Protein AF-A0A239PSZ8-F1 (afdb_monomer)

Nearest PDB structures (foldseek):
  4hgu-assembly1_A  TM=8.742E-01  e=1.840E-03  Galleria mellonella
  1an1-assembly1_I  TM=9.578E-01  e=1.181E-02  Hirudo medicinalis
  2kmo-assembly1_A  TM=8.664E-01  e=9.677E-03  Hirudo medicinalis
  2kmp-assembly1_A  TM=8.397E-01  e=7.420E-03  Hirudo medicinalis
  5jhw-assembly1_C  TM=4.241E-01  e=4.362E-03  Homo sapiens

Solvent-accessible surface area (backbone atoms only — not comparable to full-atom values): 6767 Å² total; per-residue (Å²): 142,83,90,81,82,85,81,87,78,77,78,76,74,75,83,71,75,69,80,74,73,80,81,76,83,67,86,78,65,50,56,76,12,32,79,65,4,44,12,35,28,85,79,60,36,58,45,70,49,88,64,36,21,51,48,35,60,72,31,32,71,76,79,35,97,46,42,47,24,32,13,37,75,39,51,90,77,69,78,94,61,82,52,38,19,11,26,63,84,72,44,64,25,57,18,65,55,55,26,31,44,74,50,36,34,42,29,44,83,38,65,55,86,127

Mean predicted aligned error: 11.36 Å

Sequence (114 aa):
MARAAGMFAAAMLAAACASEGAKGGGDAGPAPGESGGLCGGVAGLACVDPADYCATPAGECVDVADAAGICRKRPQICTMEYRPVCGCDGRTYPSACSAASKGVSVAHEGECAG

Organism: NCBI:txid1519374

Radius of gyration: 26.19 Å; Cα contacts (8 Å, |Δi|>4): 211; chains: 1; bounding box: 27×44×95 Å

pLDDT: mean 86.43, std 17.87, range [46.0, 98.62]

Foldseek 3Di:
DDDDDDDPPPPPPPPPPPPPPPPPDDCPADDFLEAFHKAFFPVRTHRPDPQWAFAFPAQCLPVPPRTMGGTHGQDPDDDPQQFWFQWSVRAIDRDQSRCSNVRTYGNGTDGRPD

Secondary structure (DSSP, 8-state):
-------------------------S--PPPTTSTTSEEETTTTBPPSSTTEEEEPPTTHHHH-TT-EEEEEEPPS---S----EEETTS-EESSHHHHHHTT--EEEES----

Structure (mmCIF, N/CA/C/O backbone):
data_AF-A0A239PSZ8-F1
#
_entry.id   AF-A0A239PSZ8-F1
#
loop_
_atom_site.group_PDB
_atom_site.id
_atom_site.type_symbol
_atom_site.label_atom_id
_atom_site.label_alt_id
_atom_site.label_comp_id
_atom_site.label_asym_id
_atom_site.label_entity_id
_atom_site.label_seq_id
_atom_site.pdbx_PDB_ins_code
_atom_site.Cartn_x
_atom_site.Cartn_y
_atom_site.Cartn_z
_atom_site.occupancy
_atom_site.B_iso_or_equiv
_atom_site.auth_seq_id
_atom_site.auth_comp_id
_atom_site.auth_asym_id
_atom_site.auth_atom_id
_atom_site.pdbx_PDB_model_num
ATOM 1 N N . MET A 1 1 ? 4.231 -29.358 -79.193 1.00 49.94 1 MET A N 1
ATOM 2 C CA . MET A 1 1 ? 5.022 -29.982 -78.112 1.00 49.94 1 MET A CA 1
ATOM 3 C C . MET A 1 1 ? 6.238 -29.107 -77.852 1.00 49.94 1 MET A C 1
ATOM 5 O O . MET A 1 1 ? 7.099 -29.059 -78.713 1.00 49.94 1 MET A O 1
ATOM 9 N N . ALA A 1 2 ? 6.270 -28.385 -76.732 1.00 48.03 2 ALA A N 1
ATOM 10 C CA . ALA A 1 2 ? 7.485 -27.916 -76.057 1.00 48.03 2 ALA A CA 1
ATOM 11 C C . ALA A 1 2 ? 7.053 -27.336 -74.702 1.00 48.03 2 ALA A C 1
ATOM 13 O O . ALA A 1 2 ? 6.331 -26.344 -74.643 1.00 48.03 2 ALA A O 1
ATOM 14 N N . ARG A 1 3 ? 7.423 -28.022 -73.619 1.00 52.72 3 ARG A N 1
ATOM 15 C CA . ARG A 1 3 ? 7.335 -27.518 -72.246 1.00 52.72 3 ARG A CA 1
ATOM 16 C C . ARG A 1 3 ? 8.554 -26.626 -72.015 1.00 52.72 3 ARG A C 1
ATOM 18 O O . ARG A 1 3 ? 9.661 -27.069 -72.299 1.00 52.72 3 ARG A O 1
ATOM 25 N N . ALA A 1 4 ? 8.364 -25.437 -71.457 1.00 51.19 4 ALA A N 1
ATOM 26 C CA . ALA A 1 4 ? 9.442 -24.678 -70.837 1.00 51.19 4 ALA A CA 1
ATOM 27 C C . ALA A 1 4 ? 8.983 -24.231 -69.451 1.00 51.19 4 ALA A C 1
ATOM 29 O O . ALA A 1 4 ? 7.894 -23.687 -69.275 1.00 51.19 4 ALA A O 1
ATOM 30 N N . ALA A 1 5 ? 9.805 -24.589 -68.476 1.00 54.72 5 ALA A N 1
ATOM 31 C CA . ALA A 1 5 ? 9.596 -24.418 -67.058 1.00 54.72 5 ALA A CA 1
ATOM 32 C C . ALA A 1 5 ? 9.852 -22.974 -66.611 1.00 54.72 5 ALA A C 1
ATOM 34 O O . ALA A 1 5 ? 10.789 -22.342 -67.080 1.00 54.72 5 ALA A O 1
ATOM 35 N N . GLY A 1 6 ? 9.070 -22.542 -65.621 1.00 51.53 6 GLY A N 1
ATOM 36 C CA . GLY A 1 6 ? 9.598 -21.928 -64.405 1.00 51.53 6 GLY A CA 1
ATOM 37 C C . GLY A 1 6 ? 10.113 -20.495 -64.491 1.00 51.53 6 GLY A C 1
ATOM 38 O O . GLY A 1 6 ? 11.204 -20.246 -64.977 1.00 51.53 6 GLY A O 1
ATOM 39 N N . MET A 1 7 ? 9.394 -19.596 -63.822 1.00 55.50 7 MET A N 1
ATOM 40 C CA . MET A 1 7 ? 9.977 -18.655 -62.862 1.00 55.50 7 MET A CA 1
ATOM 41 C C . MET A 1 7 ? 8.841 -18.166 -61.956 1.00 55.50 7 MET A C 1
ATOM 43 O O . MET A 1 7 ? 8.136 -17.209 -62.262 1.00 55.50 7 MET A O 1
ATOM 47 N N . PHE A 1 8 ? 8.627 -18.880 -60.846 1.00 56.81 8 PHE A N 1
ATOM 48 C CA . PHE A 1 8 ? 7.874 -18.360 -59.706 1.00 56.81 8 PHE A CA 1
ATOM 49 C C . PHE A 1 8 ? 8.684 -17.196 -59.126 1.00 56.81 8 PHE A C 1
ATOM 51 O O . PHE A 1 8 ? 9.530 -17.385 -58.255 1.00 56.81 8 PHE A O 1
ATOM 58 N N . ALA A 1 9 ? 8.458 -15.989 -59.639 1.00 57.69 9 ALA A N 1
ATOM 59 C CA . ALA A 1 9 ? 8.889 -14.776 -58.967 1.00 57.69 9 ALA A CA 1
ATOM 60 C C . ALA A 1 9 ? 7.971 -14.585 -57.753 1.00 57.69 9 ALA A C 1
ATOM 62 O O . ALA A 1 9 ? 6.935 -13.928 -57.823 1.00 57.69 9 ALA A O 1
ATOM 63 N N . ALA A 1 10 ? 8.322 -15.243 -56.647 1.00 59.06 10 ALA A N 1
ATOM 64 C CA . ALA A 1 10 ? 7.743 -14.981 -55.342 1.00 59.06 10 ALA A CA 1
ATOM 65 C C . ALA A 1 10 ? 8.142 -13.559 -54.929 1.00 59.06 10 ALA A C 1
ATOM 67 O O . ALA A 1 10 ? 9.187 -13.337 -54.319 1.00 59.06 10 ALA A O 1
ATOM 68 N N . ALA A 1 11 ? 7.320 -12.582 -55.304 1.00 60.88 11 ALA A N 1
ATOM 69 C CA . ALA A 1 11 ? 7.385 -11.237 -54.763 1.00 60.88 11 ALA A CA 1
ATOM 70 C C . ALA A 1 11 ? 6.891 -11.288 -53.311 1.00 60.88 11 ALA A C 1
ATOM 72 O O . ALA A 1 11 ? 5.744 -10.974 -53.006 1.00 60.88 11 ALA A O 1
ATOM 73 N N . MET A 1 12 ? 7.769 -11.726 -52.409 1.00 61.47 12 MET A N 1
ATOM 74 C CA . MET A 1 12 ? 7.646 -11.464 -50.980 1.00 61.47 12 MET A CA 1
ATOM 75 C C . MET A 1 12 ? 7.891 -9.965 -50.774 1.00 61.47 12 MET A C 1
ATOM 77 O O . MET A 1 12 ? 8.982 -9.551 -50.384 1.00 61.47 12 MET A O 1
ATOM 81 N N . LEU A 1 13 ? 6.887 -9.134 -51.076 1.00 61.34 13 LEU A N 1
ATOM 82 C CA . LEU A 1 13 ? 6.806 -7.807 -50.479 1.00 61.34 13 LEU A CA 1
ATOM 83 C C . LEU A 1 13 ? 6.568 -8.035 -48.992 1.00 61.34 13 LEU A C 1
ATOM 85 O O . LEU A 1 13 ? 5.440 -8.228 -48.544 1.00 61.34 13 LEU A O 1
ATOM 89 N N . ALA A 1 14 ? 7.670 -8.089 -48.249 1.00 59.22 14 ALA A N 1
ATOM 90 C CA . ALA A 1 14 ? 7.663 -8.013 -46.808 1.00 59.22 14 ALA A CA 1
ATOM 91 C C . ALA A 1 14 ? 6.849 -6.775 -46.421 1.00 59.22 14 ALA A C 1
ATOM 93 O O . ALA A 1 14 ? 7.297 -5.641 -46.593 1.00 59.22 14 ALA A O 1
ATOM 94 N N . ALA A 1 15 ? 5.641 -7.002 -45.913 1.00 61.03 15 ALA A N 1
ATOM 95 C CA . ALA A 1 15 ? 4.923 -6.026 -45.120 1.00 61.03 15 ALA A CA 1
ATOM 96 C C . ALA A 1 15 ? 5.704 -5.849 -43.812 1.00 61.03 15 ALA A C 1
ATOM 98 O O . ALA A 1 15 ? 5.353 -6.390 -42.768 1.00 61.03 15 ALA A O 1
ATOM 99 N N . ALA A 1 16 ? 6.820 -5.129 -43.885 1.00 59.72 16 ALA A N 1
ATOM 100 C CA . ALA A 1 16 ? 7.444 -4.541 -42.723 1.00 59.72 16 ALA A CA 1
ATOM 101 C C . ALA A 1 16 ? 6.615 -3.303 -42.379 1.00 59.72 16 ALA A C 1
ATOM 103 O O . ALA A 1 16 ? 6.965 -2.184 -42.744 1.00 59.72 16 ALA A O 1
ATOM 104 N N . CYS A 1 17 ? 5.495 -3.497 -41.680 1.00 53.53 17 CYS A N 1
ATOM 105 C CA . CYS A 1 17 ? 5.069 -2.461 -40.754 1.00 53.53 17 CYS A CA 1
ATOM 106 C C . CYS A 1 17 ? 6.157 -2.427 -39.687 1.00 53.53 17 CYS A C 1
ATOM 108 O O . CYS A 1 17 ? 6.166 -3.236 -38.759 1.00 53.53 17 CYS A O 1
ATOM 110 N N . ALA A 1 18 ? 7.141 -1.554 -39.905 1.00 59.81 18 ALA A N 1
ATOM 111 C CA . ALA A 1 18 ? 8.039 -1.128 -38.862 1.00 59.81 18 ALA A CA 1
ATOM 112 C C . ALA A 1 18 ? 7.154 -0.770 -37.670 1.00 59.81 18 ALA A C 1
ATOM 114 O O . ALA A 1 18 ? 6.270 0.079 -37.766 1.00 59.81 18 ALA A O 1
ATOM 115 N N . SER A 1 19 ? 7.352 -1.456 -36.551 1.00 56.91 19 SER A N 1
ATOM 116 C CA . SER A 1 19 ? 6.973 -0.903 -35.266 1.00 56.91 19 SER A CA 1
ATOM 117 C C . SER A 1 19 ? 7.852 0.329 -35.087 1.00 56.91 19 SER A C 1
ATOM 119 O O . SER A 1 19 ? 8.946 0.252 -34.524 1.00 56.91 19 SER A O 1
ATOM 121 N N . GLU A 1 20 ? 7.427 1.445 -35.673 1.00 56.00 20 GLU A N 1
ATOM 122 C CA . GLU A 1 20 ? 7.912 2.769 -35.341 1.00 56.00 20 GLU A CA 1
ATOM 123 C C . GLU A 1 20 ? 7.618 2.927 -33.859 1.00 56.00 20 GLU A C 1
ATOM 125 O O . GLU A 1 20 ? 6.498 3.217 -33.440 1.00 56.00 20 GLU A O 1
ATOM 130 N N . GLY A 1 21 ? 8.630 2.576 -33.061 1.00 56.28 21 GLY A N 1
ATOM 131 C CA . GLY A 1 21 ? 8.613 2.709 -31.623 1.00 56.28 21 GLY A CA 1
ATOM 132 C C . GLY A 1 21 ? 8.129 4.109 -31.319 1.00 56.28 21 GLY A C 1
ATOM 133 O O . GLY A 1 21 ? 8.740 5.087 -31.757 1.00 56.28 21 GLY A O 1
ATOM 134 N N . ALA A 1 22 ? 6.993 4.173 -30.633 1.00 51.84 22 ALA A N 1
ATOM 135 C CA . ALA A 1 22 ? 6.383 5.401 -30.190 1.00 51.84 22 ALA A CA 1
ATOM 136 C C . ALA A 1 22 ? 7.447 6.223 -29.457 1.00 51.84 22 ALA A C 1
ATOM 138 O O . ALA A 1 22 ? 7.774 5.966 -28.299 1.00 51.84 22 ALA A O 1
ATOM 139 N N . LYS A 1 23 ? 8.011 7.225 -30.134 1.00 46.00 23 LYS A N 1
ATOM 140 C CA . LYS A 1 23 ? 8.665 8.332 -29.450 1.00 46.00 23 LYS A CA 1
ATOM 141 C C . LYS A 1 23 ? 7.550 9.142 -28.803 1.00 46.00 23 LYS A C 1
ATOM 143 O O . LYS A 1 23 ? 7.064 10.111 -29.377 1.00 46.00 23 LYS A O 1
ATOM 148 N N . GLY A 1 24 ? 7.111 8.689 -27.631 1.00 47.00 24 GLY A N 1
ATOM 149 C CA . GLY A 1 24 ? 6.226 9.437 -26.750 1.00 47.00 24 GLY A CA 1
ATOM 150 C C . GLY A 1 24 ? 6.978 10.641 -26.19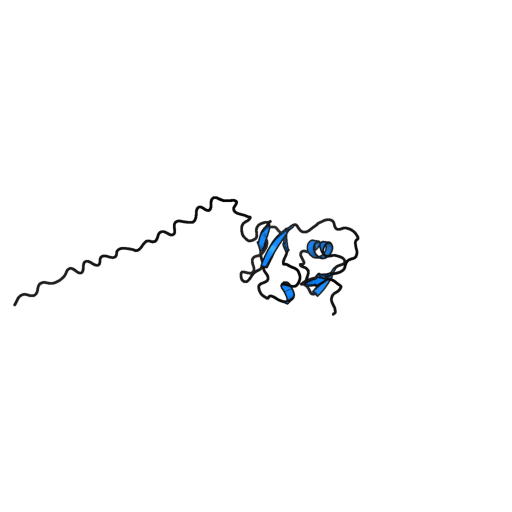8 1.00 47.00 24 GLY A C 1
ATOM 151 O O . GLY A 1 24 ? 7.680 10.539 -25.198 1.00 47.00 24 GLY A O 1
ATOM 152 N N . GLY A 1 25 ? 6.888 11.768 -26.900 1.00 59.09 25 GLY A N 1
ATOM 153 C CA . GLY A 1 25 ? 7.213 13.084 -26.366 1.00 59.09 25 GLY A CA 1
ATOM 154 C C . GLY A 1 25 ? 5.964 13.664 -25.714 1.00 59.09 25 GLY A C 1
ATOM 155 O O . GLY A 1 25 ? 5.047 14.074 -26.418 1.00 59.09 25 GLY A O 1
ATOM 156 N N . GLY A 1 26 ? 5.936 13.658 -24.386 1.00 54.59 26 GLY A N 1
ATOM 157 C CA . GLY A 1 26 ? 4.866 14.199 -23.552 1.00 54.59 26 GLY A CA 1
ATOM 158 C C . GLY A 1 26 ? 4.914 13.499 -22.204 1.00 54.59 26 GLY A C 1
ATOM 159 O O . GLY A 1 26 ? 4.576 12.324 -22.144 1.00 54.59 26 GLY A O 1
ATOM 160 N N . ASP A 1 27 ? 5.454 14.190 -21.199 1.00 62.94 27 ASP A N 1
ATOM 161 C CA . ASP A 1 27 ? 5.426 13.891 -19.760 1.00 62.94 27 ASP A CA 1
ATOM 162 C C . ASP A 1 27 ? 5.158 12.413 -19.447 1.00 62.94 27 ASP A C 1
ATOM 164 O O . ASP A 1 27 ? 4.101 12.037 -18.941 1.00 62.94 27 ASP A O 1
ATOM 168 N N . ALA A 1 28 ? 6.110 11.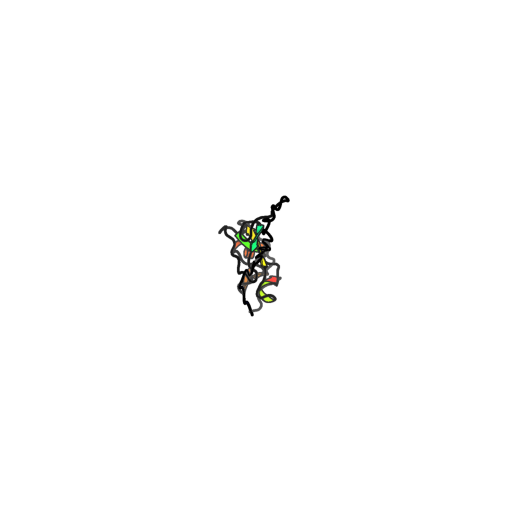546 -19.809 1.00 65.62 28 ALA A N 1
ATOM 169 C CA . ALA A 1 28 ? 6.016 10.144 -19.453 1.00 65.62 28 ALA A CA 1
ATOM 170 C C . ALA A 1 28 ? 6.017 10.093 -17.924 1.00 65.62 28 ALA A C 1
ATOM 172 O O . ALA A 1 28 ? 7.032 10.377 -17.283 1.00 65.62 28 ALA A O 1
ATOM 173 N N . GLY A 1 29 ? 4.845 9.820 -17.349 1.00 72.88 29 GLY A N 1
ATOM 174 C CA . GLY A 1 29 ? 4.717 9.534 -15.932 1.00 72.88 29 GLY A CA 1
ATOM 175 C C . GLY A 1 29 ? 5.659 8.391 -15.534 1.00 72.88 29 GLY A C 1
ATOM 176 O O . GLY A 1 29 ? 6.237 7.728 -16.400 1.00 72.88 29 GLY A O 1
ATOM 177 N N . PRO A 1 30 ? 5.830 8.151 -14.229 1.00 93.06 30 PRO A N 1
ATOM 178 C CA . PRO A 1 30 ? 6.752 7.131 -13.748 1.00 93.06 30 PRO A CA 1
ATOM 179 C C . PRO A 1 30 ? 6.448 5.773 -14.385 1.00 93.06 30 PRO A C 1
ATOM 181 O O . PRO A 1 30 ? 5.277 5.422 -14.589 1.00 93.06 30 PRO A O 1
ATOM 184 N N . ALA A 1 31 ? 7.492 5.012 -14.707 1.00 95.06 31 ALA A N 1
ATOM 185 C CA . ALA A 1 31 ? 7.318 3.686 -15.270 1.00 95.06 31 ALA A CA 1
ATOM 186 C C . ALA A 1 31 ? 6.612 2.765 -14.255 1.00 95.06 31 ALA A C 1
ATOM 188 O O . ALA A 1 31 ? 6.615 3.030 -13.047 1.00 95.06 31 ALA A O 1
ATOM 189 N N . PRO A 1 32 ? 5.993 1.664 -14.709 1.00 96.69 32 PRO A N 1
ATOM 190 C CA . PRO A 1 32 ? 5.385 0.699 -13.802 1.00 96.69 32 PRO A CA 1
ATOM 191 C C . PRO A 1 32 ? 6.356 0.218 -12.716 1.00 96.69 32 PRO A C 1
ATOM 193 O O . PRO A 1 32 ? 7.499 -0.130 -13.006 1.00 96.69 32 PRO A O 1
ATOM 196 N N . GLY A 1 33 ? 5.895 0.209 -11.466 1.00 96.25 33 GLY A N 1
ATOM 197 C CA . GLY A 1 33 ? 6.681 -0.136 -10.282 1.00 96.25 33 GLY A CA 1
ATOM 198 C C . GLY A 1 33 ? 7.589 0.979 -9.745 1.00 96.25 33 GLY A C 1
ATOM 199 O O . GLY A 1 33 ? 8.029 0.890 -8.599 1.00 96.25 33 GLY A O 1
ATOM 200 N N . GLU A 1 34 ? 7.866 2.040 -10.505 1.00 97.50 34 GLU A N 1
ATOM 201 C CA . GLU A 1 34 ? 8.587 3.206 -9.981 1.00 97.50 34 GLU A CA 1
ATOM 202 C C . GLU A 1 34 ? 7.689 4.040 -9.062 1.00 97.50 34 GLU A C 1
ATOM 204 O O . GLU A 1 34 ? 6.463 3.947 -9.109 1.00 97.50 34 GLU A O 1
ATOM 209 N N . SER A 1 35 ? 8.282 4.888 -8.222 1.00 97.19 35 SER A N 1
ATOM 210 C CA . SER A 1 35 ? 7.537 5.774 -7.324 1.00 97.19 35 SER A CA 1
ATOM 211 C C . SER A 1 35 ? 6.584 6.681 -8.111 1.00 97.19 35 SER A C 1
ATOM 213 O O . SER A 1 35 ? 7.004 7.453 -8.971 1.00 97.19 35 SER A O 1
ATOM 215 N N . GLY A 1 36 ? 5.289 6.614 -7.801 1.00 96.88 36 GLY A N 1
ATOM 216 C CA . GLY A 1 36 ? 4.222 7.285 -8.549 1.00 96.88 36 GLY A CA 1
ATOM 217 C C . GLY A 1 36 ? 3.745 6.540 -9.803 1.00 96.88 36 GLY A C 1
ATOM 218 O O . GLY A 1 36 ? 2.807 7.006 -10.447 1.00 96.88 36 GLY A O 1
ATOM 219 N N . GLY A 1 37 ? 4.355 5.403 -10.127 1.00 97.12 37 GLY A N 1
ATOM 220 C CA . GLY A 1 37 ? 3.981 4.501 -11.210 1.00 97.12 37 GLY A CA 1
ATOM 221 C C . GLY A 1 37 ? 2.980 3.441 -10.764 1.00 97.12 37 GLY A C 1
ATOM 222 O O . GLY A 1 37 ? 2.682 3.293 -9.577 1.00 97.12 37 GLY A O 1
ATOM 223 N N . LEU A 1 38 ? 2.442 2.705 -11.733 1.00 97.25 38 LEU A N 1
ATOM 224 C CA . LEU A 1 38 ? 1.423 1.682 -11.493 1.00 97.25 38 LEU A CA 1
ATOM 225 C C . LEU A 1 38 ? 2.001 0.412 -10.849 1.00 97.25 38 LEU A C 1
ATOM 227 O O . LEU A 1 38 ? 3.107 -0.011 -11.180 1.00 97.25 38 LEU A O 1
ATOM 231 N N . CYS A 1 39 ? 1.232 -0.205 -9.958 1.00 98.12 39 CYS A N 1
ATOM 232 C CA . CYS A 1 39 ? 1.557 -1.452 -9.260 1.00 98.12 39 CYS A CA 1
ATOM 233 C C . CYS A 1 39 ? 0.307 -2.327 -9.099 1.00 98.12 39 CYS A C 1
ATOM 235 O O . CYS A 1 39 ? -0.809 -1.879 -9.363 1.00 98.12 39 CYS A O 1
ATOM 237 N N . GLY A 1 40 ? 0.481 -3.570 -8.655 1.00 96.56 40 GLY A N 1
ATOM 238 C CA . GLY A 1 40 ? -0.595 -4.549 -8.552 1.00 96.56 40 GLY A CA 1
ATOM 239 C C . GLY A 1 40 ? -1.091 -4.968 -9.935 1.00 96.56 40 GLY A C 1
ATOM 240 O O . GLY A 1 40 ? -0.288 -5.222 -10.842 1.00 96.56 40 GLY A O 1
ATOM 241 N N . GLY A 1 41 ? -2.410 -5.036 -10.096 1.00 95.69 41 GLY A N 1
ATOM 242 C CA . GLY A 1 41 ? -3.038 -5.448 -11.344 1.00 95.69 41 GLY A CA 1
ATOM 243 C C . GLY A 1 41 ? -2.896 -6.945 -11.616 1.00 95.69 41 GLY A C 1
ATOM 244 O O . GLY A 1 41 ? -2.256 -7.687 -10.870 1.00 95.69 41 GLY A O 1
ATOM 245 N N . 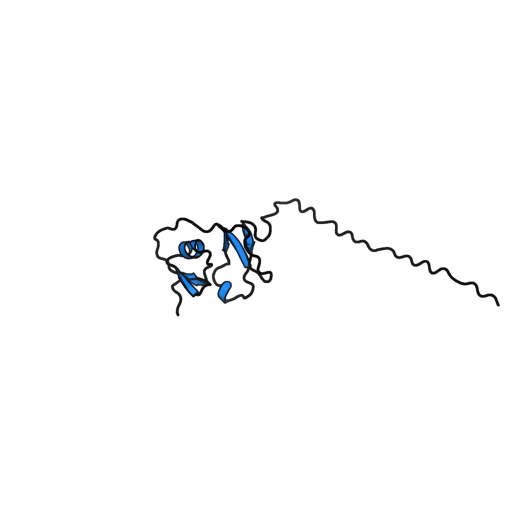VAL A 1 42 ? -3.407 -7.381 -12.768 1.00 95.38 42 VAL A N 1
ATOM 246 C CA . VAL A 1 42 ? -3.265 -8.768 -13.252 1.00 95.38 42 VAL A CA 1
ATOM 247 C C . VAL A 1 42 ? -1.800 -9.181 -13.438 1.00 95.38 42 VAL A C 1
ATOM 249 O O . VAL A 1 42 ? -1.453 -10.354 -13.341 1.00 95.38 42 VAL A O 1
ATOM 252 N N . ALA A 1 43 ? -0.927 -8.202 -13.692 1.00 94.88 43 ALA A N 1
ATOM 253 C CA . ALA A 1 43 ? 0.507 -8.408 -13.842 1.00 94.88 43 ALA A CA 1
ATOM 254 C C . ALA A 1 43 ? 1.244 -8.560 -12.498 1.00 94.88 43 ALA A C 1
ATOM 256 O O . ALA A 1 43 ? 2.420 -8.918 -12.504 1.00 94.88 43 ALA A O 1
ATOM 257 N N . GLY A 1 44 ? 0.590 -8.283 -11.361 1.00 94.44 44 GLY A N 1
ATOM 258 C CA . GLY A 1 44 ? 1.191 -8.400 -10.030 1.00 94.44 44 GLY A CA 1
ATOM 259 C C . GLY A 1 44 ? 2.429 -7.520 -9.847 1.00 94.44 44 GLY A C 1
ATOM 260 O O . GLY A 1 44 ? 3.404 -7.940 -9.226 1.00 94.44 44 GLY A O 1
ATOM 261 N N . LEU A 1 45 ? 2.428 -6.321 -10.433 1.00 97.00 45 LEU A N 1
ATOM 262 C CA . LEU A 1 45 ? 3.604 -5.454 -10.467 1.00 97.00 45 LEU A CA 1
ATOM 263 C C . LEU A 1 45 ? 3.949 -4.943 -9.066 1.00 97.00 45 LEU A C 1
ATOM 265 O O . LEU A 1 45 ? 3.149 -4.271 -8.418 1.00 97.00 45 LEU A O 1
ATOM 269 N N . ALA A 1 46 ? 5.157 -5.238 -8.598 1.00 97.12 46 ALA A N 1
ATOM 270 C CA . ALA A 1 46 ? 5.650 -4.742 -7.320 1.00 97.12 46 ALA A CA 1
ATOM 271 C C . ALA A 1 46 ? 6.249 -3.334 -7.455 1.00 97.12 46 ALA A C 1
ATOM 273 O O . ALA A 1 46 ? 6.776 -2.966 -8.506 1.00 97.12 46 ALA A O 1
ATOM 274 N N . CYS A 1 47 ? 6.219 -2.569 -6.363 1.00 98.38 47 CYS A N 1
ATOM 275 C CA . CYS A 1 47 ? 6.988 -1.333 -6.273 1.00 98.38 47 CYS A CA 1
ATOM 276 C C . CYS A 1 47 ? 8.480 -1.647 -6.133 1.00 98.38 47 CYS A C 1
ATOM 278 O O . CYS A 1 47 ? 8.869 -2.506 -5.343 1.00 98.38 47 CYS A O 1
ATOM 280 N N . VAL A 1 48 ? 9.308 -0.949 -6.908 1.00 98.12 48 VAL A N 1
ATOM 281 C CA . VAL A 1 48 ? 10.765 -1.139 -6.959 1.00 98.12 48 VAL A CA 1
ATOM 282 C C . VAL A 1 48 ? 11.435 -0.562 -5.715 1.00 98.12 48 VAL A C 1
ATOM 284 O O . VAL A 1 48 ? 12.382 -1.142 -5.186 1.00 98.12 48 VAL A O 1
ATOM 287 N N . ASP A 1 49 ? 10.950 0.585 -5.240 1.00 97.94 49 ASP A N 1
ATOM 288 C CA . ASP A 1 49 ? 11.479 1.224 -4.043 1.00 97.94 49 ASP A CA 1
ATOM 289 C C . ASP A 1 49 ? 10.913 0.549 -2.777 1.00 97.94 49 ASP A C 1
ATOM 291 O O . ASP A 1 49 ? 9.695 0.533 -2.586 1.00 97.94 49 ASP A O 1
ATOM 295 N N . PRO A 1 50 ? 11.757 0.028 -1.867 1.00 96.62 50 PRO A N 1
ATOM 296 C CA . PRO A 1 50 ? 11.296 -0.657 -0.656 1.00 96.62 50 PRO A CA 1
ATOM 297 C C . PRO A 1 50 ? 10.626 0.272 0.372 1.00 96.62 50 PRO A C 1
ATOM 299 O O . PRO A 1 50 ? 10.003 -0.197 1.329 1.00 96.62 50 PRO A O 1
ATOM 302 N N . ALA A 1 51 ? 10.770 1.591 0.221 1.00 97.38 51 ALA A N 1
ATOM 303 C CA . ALA A 1 51 ? 10.047 2.576 1.016 1.00 97.38 51 ALA A CA 1
ATOM 304 C C . ALA A 1 51 ? 8.651 2.884 0.452 1.00 97.38 51 ALA A C 1
ATOM 306 O O . ALA A 1 51 ? 7.883 3.583 1.119 1.00 97.38 51 ALA A O 1
ATOM 307 N N . ASP A 1 52 ? 8.312 2.373 -0.732 1.00 98.56 52 ASP A N 1
ATOM 308 C CA . ASP A 1 52 ? 6.986 2.503 -1.324 1.00 98.56 52 ASP A CA 1
ATOM 309 C C . ASP A 1 52 ? 6.107 1.291 -0.999 1.00 98.56 52 ASP A C 1
ATOM 311 O O . ASP A 1 52 ? 6.574 0.201 -0.672 1.00 98.56 52 ASP A O 1
ATOM 315 N N . TYR A 1 53 ? 4.799 1.502 -1.068 1.00 98.06 53 TYR A N 1
ATOM 316 C CA . TYR A 1 53 ? 3.797 0.445 -1.048 1.00 98.06 53 TYR A CA 1
ATOM 317 C C . TYR A 1 53 ? 2.821 0.649 -2.199 1.00 98.06 53 TYR A C 1
ATOM 319 O O . TYR A 1 53 ? 2.695 1.759 -2.728 1.00 98.06 53 TYR A O 1
ATOM 327 N N . CYS A 1 54 ? 2.124 -0.421 -2.574 1.00 98.12 54 CYS A N 1
ATOM 328 C CA . CYS A 1 54 ? 1.117 -0.329 -3.613 1.00 98.12 54 CYS A CA 1
ATOM 329 C C . CYS A 1 54 ? -0.184 0.230 -3.038 1.00 98.12 54 CYS A C 1
ATOM 331 O O . CYS A 1 54 ? -0.961 -0.504 -2.432 1.00 98.12 54 CYS A O 1
ATOM 333 N N . ALA A 1 55 ? -0.401 1.535 -3.204 1.00 98.00 55 ALA A N 1
ATOM 334 C CA . ALA A 1 55 ? -1.604 2.209 -2.740 1.00 98.00 55 ALA A CA 1
ATOM 335 C C . ALA A 1 55 ? -2.752 1.936 -3.718 1.00 98.00 55 ALA A C 1
ATOM 337 O O . ALA A 1 55 ? -2.888 2.620 -4.737 1.00 98.00 55 ALA A O 1
ATOM 338 N N . THR A 1 56 ? -3.550 0.919 -3.408 1.00 97.88 56 THR A N 1
ATOM 339 C CA . THR A 1 56 ? -4.789 0.599 -4.124 1.00 97.88 56 THR A CA 1
ATOM 340 C C . THR A 1 56 ? -5.937 1.441 -3.564 1.00 97.88 56 THR A C 1
ATOM 342 O O . THR A 1 56 ? -5.908 1.800 -2.378 1.00 97.88 56 THR A O 1
ATOM 345 N N . PRO A 1 57 ?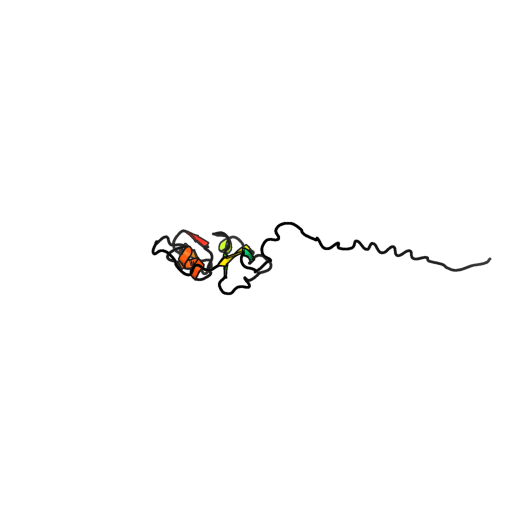 -6.959 1.769 -4.369 1.00 96.56 57 PRO A N 1
ATOM 346 C CA . PRO A 1 57 ? -8.169 2.397 -3.856 1.00 96.56 57 PRO A CA 1
ATOM 347 C C . PRO A 1 57 ? -8.834 1.539 -2.772 1.00 96.56 57 PRO A C 1
ATOM 349 O O . PRO A 1 57 ? -8.684 0.313 -2.739 1.00 96.56 57 PRO A O 1
ATOM 352 N N . ALA A 1 58 ? -9.534 2.198 -1.847 1.00 95.88 58 ALA A N 1
ATOM 353 C CA . ALA A 1 58 ? -10.170 1.506 -0.735 1.00 95.88 58 ALA A CA 1
ATOM 354 C C . ALA A 1 58 ? -11.249 0.534 -1.240 1.00 95.88 58 ALA A C 1
ATOM 356 O O . ALA A 1 58 ? -12.017 0.886 -2.132 1.00 95.88 58 ALA A O 1
ATOM 357 N N . GLY A 1 59 ? -11.297 -0.672 -0.675 1.00 95.50 59 GLY A N 1
ATOM 358 C CA . GLY A 1 59 ? -12.241 -1.729 -1.070 1.00 95.50 59 GLY A CA 1
ATOM 359 C C . GLY A 1 59 ? -11.760 -2.612 -2.220 1.00 95.50 59 GLY A C 1
ATOM 360 O O . GLY A 1 59 ? -12.130 -3.779 -2.299 1.00 95.50 59 GLY A O 1
ATOM 361 N N . GLU A 1 60 ? -10.845 -2.140 -3.067 1.00 95.75 60 GLU A N 1
ATOM 362 C CA . GLU A 1 60 ? -10.479 -2.917 -4.257 1.00 95.75 60 GLU A CA 1
ATOM 363 C C . GLU A 1 60 ? -9.764 -4.228 -3.930 1.00 95.75 60 GLU A C 1
ATOM 365 O O . GLU A 1 60 ? -9.929 -5.203 -4.647 1.00 95.75 60 GLU A O 1
ATOM 370 N N . CYS A 1 61 ? -9.046 -4.307 -2.811 1.00 92.06 61 CYS A N 1
ATOM 371 C CA . CYS A 1 61 ? -8.411 -5.556 -2.394 1.00 92.06 61 CYS A CA 1
ATOM 372 C C . CYS A 1 61 ? -9.385 -6.646 -1.912 1.00 92.06 61 CYS A C 1
ATOM 374 O O . CYS A 1 61 ? -8.955 -7.786 -1.741 1.00 92.06 61 CYS A O 1
ATOM 376 N N . VAL A 1 62 ? -10.658 -6.315 -1.661 1.00 91.69 62 VAL A N 1
ATOM 377 C CA . VAL A 1 62 ? -11.701 -7.294 -1.304 1.00 91.69 62 VAL A CA 1
ATOM 378 C C . VAL A 1 62 ? -12.651 -7.573 -2.466 1.00 91.69 62 VAL A C 1
ATOM 380 O O . VAL A 1 62 ? -13.102 -8.706 -2.618 1.00 91.69 62 VAL A O 1
ATOM 383 N N . ASP A 1 63 ? -12.904 -6.573 -3.309 1.00 90.94 63 ASP A N 1
ATOM 384 C CA . ASP A 1 63 ? -13.883 -6.671 -4.394 1.00 90.94 63 ASP A CA 1
ATOM 385 C C . ASP A 1 63 ? -13.264 -7.091 -5.738 1.00 90.94 63 ASP A C 1
ATOM 387 O O . ASP A 1 63 ? -13.972 -7.594 -6.615 1.00 90.94 63 ASP A O 1
ATOM 391 N N . VAL A 1 64 ? -11.950 -6.898 -5.921 1.00 94.06 64 VAL A N 1
ATOM 392 C CA . VAL A 1 64 ? -11.259 -7.072 -7.207 1.00 94.06 64 VAL A CA 1
ATOM 393 C C . VAL A 1 64 ? -9.974 -7.887 -7.032 1.00 94.06 64 VAL A C 1
ATOM 395 O O . VAL A 1 64 ? -9.068 -7.526 -6.286 1.00 94.06 64 VAL A O 1
ATOM 398 N N . ALA A 1 65 ? -9.863 -9.002 -7.760 1.00 92.06 65 ALA A N 1
ATOM 399 C CA . ALA A 1 65 ? -8.701 -9.892 -7.668 1.00 92.06 65 ALA A CA 1
ATOM 400 C C . ALA A 1 65 ? -7.426 -9.295 -8.294 1.00 92.06 65 ALA A C 1
ATOM 402 O O . ALA A 1 65 ? -6.314 -9.632 -7.894 1.00 92.06 65 ALA A O 1
ATOM 403 N N . ASP A 1 66 ? -7.587 -8.416 -9.278 1.00 94.62 66 ASP A N 1
ATOM 404 C CA . ASP A 1 66 ? -6.531 -7.726 -10.010 1.00 94.62 66 ASP A CA 1
ATOM 405 C C . ASP A 1 66 ? -6.489 -6.229 -9.676 1.00 94.62 66 ASP A C 1
ATOM 407 O O . ASP A 1 66 ? -6.206 -5.401 -10.540 1.00 94.62 66 ASP A O 1
ATOM 411 N N . ALA A 1 67 ? -6.753 -5.878 -8.412 1.00 96.25 67 ALA A N 1
ATOM 412 C CA . 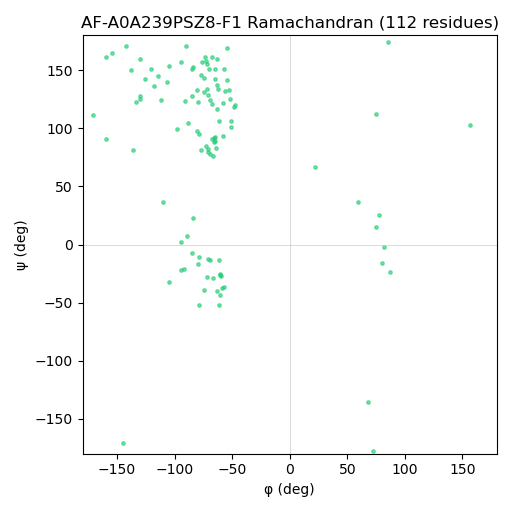ALA A 1 67 ? -6.668 -4.504 -7.933 1.00 96.25 67 ALA A CA 1
ATOM 413 C C . ALA A 1 67 ? -5.308 -3.882 -8.284 1.00 96.25 67 ALA A C 1
ATOM 415 O O . ALA A 1 67 ? -4.239 -4.413 -7.952 1.00 96.25 67 ALA A O 1
ATOM 416 N N . ALA A 1 68 ? -5.352 -2.743 -8.968 1.00 97.19 68 ALA A N 1
ATOM 417 C CA . ALA A 1 68 ? -4.177 -1.964 -9.318 1.00 97.19 68 ALA A CA 1
ATOM 418 C C . ALA A 1 68 ? -4.081 -0.731 -8.418 1.00 97.19 68 ALA A C 1
ATOM 420 O O . ALA A 1 68 ? -5.065 -0.224 -7.886 1.00 97.19 68 ALA A O 1
ATOM 421 N N . GLY A 1 69 ? -2.865 -0.240 -8.237 1.00 97.06 69 GLY A N 1
ATOM 422 C CA . GLY A 1 69 ? -2.598 0.928 -7.417 1.00 97.06 69 GLY A CA 1
ATOM 423 C C . GLY A 1 69 ? -1.472 1.766 -7.982 1.00 97.06 69 GLY A C 1
ATOM 424 O O . GLY A 1 69 ? -0.981 1.541 -9.090 1.00 97.06 69 GLY A O 1
ATOM 425 N N . ILE A 1 70 ? -1.047 2.732 -7.179 1.00 98.12 70 ILE A N 1
ATOM 426 C CA . ILE A 1 70 ? 0.120 3.561 -7.462 1.00 98.12 70 ILE A CA 1
ATOM 427 C C . ILE A 1 70 ? 1.157 3.339 -6.367 1.00 98.12 70 ILE A C 1
ATOM 429 O O . ILE A 1 70 ? 0.819 3.343 -5.182 1.00 98.12 70 ILE A O 1
ATOM 433 N N . CYS A 1 71 ? 2.424 3.195 -6.743 1.00 98.62 71 CYS A N 1
ATOM 434 C CA . CYS A 1 71 ? 3.517 3.169 -5.782 1.00 98.62 71 CYS A CA 1
ATOM 435 C C . CYS A 1 71 ? 3.598 4.511 -5.062 1.00 98.62 71 CYS A C 1
ATOM 437 O O . CYS A 1 71 ? 3.798 5.566 -5.673 1.00 98.62 71 CYS A O 1
ATOM 439 N N . ARG A 1 72 ? 3.373 4.488 -3.751 1.00 98.38 72 ARG A N 1
ATOM 440 C CA . ARG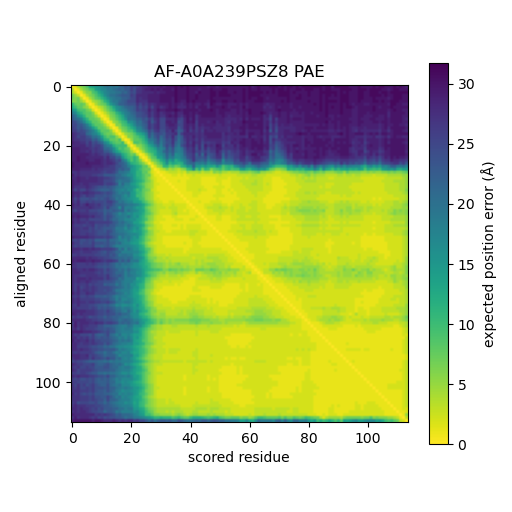 A 1 72 ? 3.420 5.675 -2.899 1.00 98.38 72 ARG A CA 1
ATOM 441 C C . ARG A 1 72 ? 4.382 5.436 -1.756 1.00 98.38 72 ARG A C 1
ATOM 443 O O . ARG A 1 72 ? 4.391 4.362 -1.161 1.00 98.38 72 ARG A O 1
ATOM 450 N N . LYS A 1 73 ? 5.119 6.481 -1.386 1.00 98.38 73 LYS A N 1
ATOM 451 C CA . LYS A 1 73 ? 5.964 6.482 -0.192 1.00 98.38 73 LYS A CA 1
ATOM 452 C C . LYS A 1 73 ? 5.142 6.144 1.044 1.00 98.38 73 LYS A C 1
ATOM 454 O O . LYS A 1 73 ? 4.093 6.743 1.292 1.00 98.38 73 LYS A O 1
ATOM 459 N N . ARG A 1 74 ? 5.655 5.224 1.854 1.00 98.38 74 ARG A N 1
ATOM 460 C CA . ARG A 1 74 ? 5.082 4.911 3.161 1.00 98.38 74 ARG A CA 1
ATOM 461 C C . ARG A 1 74 ? 5.305 6.099 4.102 1.00 98.38 74 ARG A C 1
ATOM 463 O O . ARG A 1 74 ? 6.459 6.509 4.288 1.00 98.38 74 ARG A O 1
ATOM 470 N N . PRO A 1 75 ? 4.245 6.657 4.712 1.00 97.62 75 PRO A N 1
ATOM 471 C CA . PRO A 1 75 ? 4.402 7.724 5.689 1.00 97.62 75 PRO A CA 1
ATOM 472 C C . PRO A 1 75 ? 5.209 7.214 6.886 1.00 97.62 75 PRO A C 1
ATOM 474 O O . PRO A 1 75 ? 4.960 6.125 7.399 1.00 97.62 75 PRO A O 1
ATOM 477 N N . GLN A 1 76 ? 6.185 8.009 7.325 1.00 97.00 76 GLN A N 1
ATOM 478 C CA . GLN A 1 76 ? 7.020 7.691 8.493 1.00 97.00 76 GLN A CA 1
ATOM 479 C C . GLN A 1 76 ? 6.456 8.281 9.787 1.00 97.00 76 GLN A C 1
ATOM 481 O O . GLN A 1 76 ? 6.787 7.833 10.881 1.00 97.00 76 GLN A O 1
ATOM 486 N N . ILE A 1 77 ? 5.609 9.302 9.658 1.00 96.94 77 ILE A N 1
ATOM 487 C CA . ILE A 1 77 ? 5.006 10.029 10.766 1.00 96.94 77 ILE A CA 1
ATOM 488 C C . ILE A 1 77 ? 3.508 10.093 10.496 1.00 96.94 77 ILE A C 1
ATOM 490 O O . ILE A 1 77 ? 3.086 10.523 9.423 1.00 96.94 77 ILE A O 1
ATOM 494 N N . CYS A 1 78 ? 2.725 9.677 11.484 1.00 97.12 78 CYS A N 1
ATOM 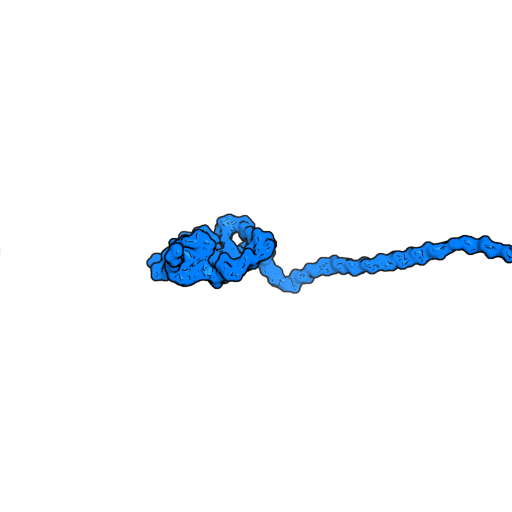495 C CA . CYS A 1 78 ? 1.276 9.797 11.490 1.00 97.12 78 CYS A CA 1
ATOM 496 C C . CYS A 1 78 ? 0.845 10.638 12.687 1.00 97.12 78 CYS A C 1
ATOM 498 O O . CYS A 1 78 ? 1.518 10.664 13.719 1.00 97.12 78 CYS A O 1
ATOM 500 N N . THR A 1 79 ? -0.283 11.327 12.549 1.00 95.50 79 THR A N 1
ATOM 501 C CA . THR A 1 79 ? -0.947 11.965 13.685 1.00 95.50 79 THR A CA 1
ATOM 502 C C . THR A 1 79 ? -1.496 10.898 14.636 1.00 95.50 79 THR A C 1
ATOM 504 O O . THR A 1 79 ? -1.699 9.745 14.254 1.00 95.50 79 THR A O 1
ATOM 507 N N . MET A 1 80 ? -1.780 11.295 15.877 1.00 94.81 80 MET A N 1
ATOM 508 C CA . MET A 1 80 ? -2.418 10.433 16.882 1.00 94.81 80 MET A CA 1
ATOM 509 C C . MET A 1 80 ? -3.952 10.413 16.752 1.00 94.81 80 MET A C 1
ATOM 511 O O . MET A 1 80 ? -4.659 10.162 17.724 1.00 94.81 80 MET A O 1
ATOM 515 N N . GLU A 1 81 ? -4.478 10.730 15.567 1.00 95.69 81 GLU A N 1
ATOM 516 C CA . GLU A 1 81 ? -5.911 10.675 15.298 1.00 95.69 81 GLU A CA 1
ATOM 517 C C . GLU A 1 81 ? -6.370 9.217 15.237 1.00 95.69 81 GLU A C 1
ATOM 519 O O . GLU A 1 81 ? -5.805 8.405 14.501 1.00 95.69 81 GLU A O 1
ATOM 524 N N . TYR A 1 82 ? -7.417 8.902 15.996 1.00 97.31 82 TYR A N 1
ATOM 525 C CA . TYR A 1 82 ? -8.029 7.584 15.984 1.00 97.31 82 TYR A CA 1
ATOM 526 C C . TYR A 1 82 ? -9.261 7.588 15.075 1.00 97.31 82 TYR A C 1
ATOM 528 O O . TYR A 1 82 ? -10.340 8.044 15.455 1.00 97.31 82 TYR A O 1
ATOM 536 N N . ARG A 1 83 ? -9.066 7.091 13.853 1.00 98.00 83 ARG A N 1
ATOM 537 C CA . 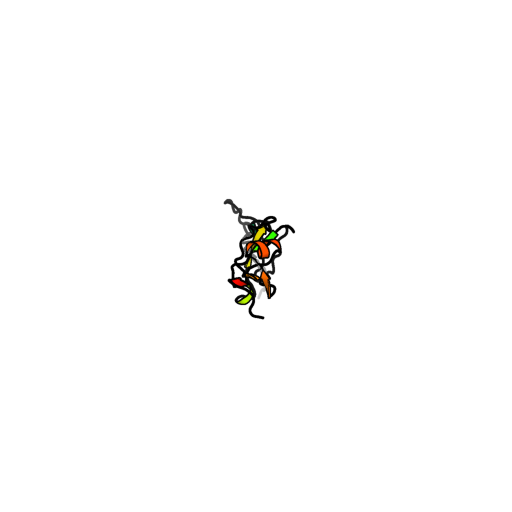ARG A 1 83 ? -10.089 6.870 12.824 1.00 98.00 83 ARG A CA 1
ATOM 538 C C . ARG A 1 83 ? -9.826 5.502 12.196 1.00 98.00 83 ARG A C 1
ATOM 540 O O . ARG A 1 83 ? -9.135 5.439 11.177 1.00 98.00 83 ARG A O 1
ATOM 547 N N . PRO A 1 84 ? -10.278 4.415 12.842 1.00 98.19 84 PRO A N 1
ATOM 548 C CA . PRO A 1 84 ? -9.819 3.080 12.509 1.00 98.19 84 PRO A CA 1
ATOM 549 C C . PRO A 1 84 ? -10.218 2.660 11.097 1.00 98.19 84 PRO A C 1
ATOM 551 O O . PRO A 1 84 ? -11.239 3.097 10.562 1.00 98.19 84 PRO A O 1
ATOM 554 N N . VAL A 1 85 ? -9.393 1.796 10.516 1.00 98.56 85 VAL A N 1
ATOM 555 C CA . VAL A 1 85 ? -9.610 1.181 9.203 1.00 98.56 85 VAL A CA 1
ATOM 556 C C . VAL A 1 85 ? -9.244 -0.298 9.257 1.00 98.56 85 VAL A C 1
ATOM 558 O O . VAL A 1 85 ? -8.334 -0.686 9.999 1.00 98.56 85 VAL A O 1
ATOM 561 N N . CYS A 1 86 ? -9.902 -1.108 8.436 1.00 98.56 86 CYS A N 1
ATOM 562 C CA . CYS A 1 86 ? -9.514 -2.488 8.204 1.00 98.56 86 CYS A CA 1
ATOM 563 C C . CYS A 1 86 ? -8.552 -2.527 7.018 1.00 98.56 86 CYS A C 1
ATOM 565 O O . CYS A 1 86 ? -8.861 -2.011 5.942 1.00 98.56 86 CYS A O 1
ATOM 567 N N . GLY A 1 87 ? -7.360 -3.082 7.219 1.00 98.19 87 GLY A N 1
ATOM 568 C CA . GLY A 1 87 ? -6.376 -3.274 6.162 1.00 98.19 87 GLY A CA 1
ATOM 569 C C . GLY A 1 87 ? -6.734 -4.447 5.254 1.00 98.19 87 GLY A C 1
ATOM 570 O O . GLY A 1 87 ? -7.424 -5.380 5.660 1.00 98.19 87 GLY A O 1
ATOM 571 N N . CYS A 1 88 ? -6.205 -4.438 4.034 1.00 97.12 88 CYS A N 1
ATOM 572 C CA . CYS A 1 88 ? -6.317 -5.564 3.099 1.00 97.12 88 CYS A CA 1
ATOM 573 C C . CYS A 1 88 ? -5.672 -6.865 3.613 1.00 97.12 88 CYS A C 1
ATOM 575 O O . CYS A 1 88 ? -5.896 -7.931 3.052 1.00 97.12 88 CYS A O 1
ATOM 577 N N . ASP A 1 89 ? -4.872 -6.789 4.676 1.00 96.94 89 ASP A N 1
ATOM 578 C CA . ASP A 1 89 ? -4.300 -7.936 5.383 1.00 96.94 89 ASP A CA 1
ATOM 579 C C . ASP A 1 89 ? -5.200 -8.463 6.520 1.00 96.94 89 ASP A C 1
ATOM 581 O O . ASP A 1 89 ? -4.780 -9.321 7.300 1.00 96.94 89 ASP A O 1
ATOM 585 N N . GLY A 1 90 ? -6.426 -7.942 6.638 1.00 96.69 90 GLY A N 1
ATOM 586 C CA . GLY A 1 90 ? -7.401 -8.337 7.652 1.00 96.69 90 GLY A CA 1
ATOM 587 C C . GLY A 1 90 ? -7.095 -7.807 9.053 1.00 96.69 90 GLY A C 1
ATOM 588 O O . GLY A 1 90 ? -7.655 -8.307 10.029 1.00 96.69 90 GLY A O 1
ATOM 589 N N . ARG A 1 91 ? -6.198 -6.821 9.192 1.00 98.06 91 ARG A N 1
ATOM 590 C CA . ARG A 1 91 ? -5.843 -6.225 10.488 1.00 98.06 91 ARG A CA 1
ATOM 591 C C . ARG A 1 91 ? -6.444 -4.834 10.642 1.00 98.06 91 ARG A C 1
ATOM 593 O O . ARG A 1 91 ? -6.402 -4.014 9.730 1.00 98.06 91 ARG A O 1
ATOM 600 N N . THR A 1 92 ? -6.937 -4.535 11.840 1.00 98.44 92 THR A N 1
ATOM 601 C CA . THR A 1 92 ? -7.365 -3.179 12.201 1.00 98.44 92 THR A CA 1
ATOM 602 C C . THR A 1 92 ? -6.154 -2.277 12.435 1.00 98.44 92 THR A C 1
ATOM 604 O O . THR A 1 92 ? -5.249 -2.616 13.204 1.00 98.44 92 THR A O 1
ATOM 607 N N . TYR A 1 93 ? -6.170 -1.092 11.828 1.00 98.31 93 TYR A N 1
ATOM 608 C CA . TYR A 1 93 ? -5.192 -0.029 12.050 1.00 98.31 93 TYR A CA 1
ATOM 609 C C . TYR A 1 93 ? -5.853 1.192 12.702 1.00 98.31 93 TYR A C 1
ATOM 611 O O . TYR A 1 93 ? -6.983 1.518 12.345 1.00 98.31 93 TYR A O 1
ATOM 619 N N . PRO A 1 94 ? -5.154 1.930 13.592 1.00 98.19 94 PRO A N 1
ATOM 620 C CA . PRO A 1 94 ? -5.703 3.128 14.246 1.00 98.19 94 PRO A CA 1
ATOM 621 C C . PRO A 1 94 ? -6.108 4.256 13.285 1.00 98.19 94 PRO A C 1
ATOM 623 O O . PRO A 1 94 ? -6.936 5.096 13.630 1.00 98.19 94 PRO A O 1
ATOM 626 N N . SER A 1 95 ? -5.490 4.298 12.101 1.00 98.12 95 SER A N 1
ATOM 627 C CA . SER A 1 95 ? -5.775 5.255 11.032 1.00 98.12 95 SER A CA 1
ATOM 628 C C . SER A 1 95 ? -5.288 4.742 9.676 1.00 98.12 95 SER A C 1
ATOM 630 O O . SER A 1 95 ? -4.391 3.896 9.612 1.00 98.12 95 SER A O 1
ATOM 632 N N . ALA A 1 96 ? -5.808 5.310 8.583 1.00 98.25 96 ALA A N 1
ATOM 633 C CA . ALA A 1 96 ? -5.323 5.040 7.224 1.00 98.25 96 ALA A CA 1
ATOM 634 C C . ALA A 1 96 ? -3.824 5.351 7.055 1.00 98.25 96 ALA A C 1
ATOM 636 O O . ALA A 1 96 ? -3.103 4.601 6.400 1.00 98.25 96 ALA A O 1
ATOM 637 N N . CYS A 1 97 ? -3.324 6.407 7.709 1.00 98.25 97 CYS A N 1
ATOM 638 C CA . CYS A 1 97 ? -1.889 6.692 7.742 1.00 98.25 97 CYS A CA 1
ATOM 639 C C . CYS A 1 97 ? -1.109 5.546 8.394 1.00 98.25 97 CYS A C 1
ATOM 641 O O . CYS A 1 97 ? -0.083 5.122 7.868 1.00 98.25 97 CYS A O 1
ATOM 643 N N . SER A 1 98 ? -1.607 5.008 9.512 1.00 98.31 98 SER A N 1
ATOM 644 C CA . SER A 1 98 ? -0.955 3.895 10.207 1.00 98.31 98 SER A CA 1
ATOM 645 C C . SER A 1 98 ? -0.915 2.630 9.342 1.00 98.31 98 SER A C 1
ATOM 647 O O . SER A 1 98 ? 0.127 1.975 9.303 1.00 98.31 98 SER A O 1
ATOM 649 N N . ALA A 1 99 ? -1.985 2.324 8.600 1.00 98.38 99 ALA A N 1
ATOM 650 C CA . ALA A 1 99 ? -2.012 1.230 7.621 1.00 98.38 99 ALA A CA 1
ATOM 651 C C . ALA A 1 99 ? -0.975 1.445 6.502 1.00 98.38 99 ALA A C 1
ATOM 653 O O . ALA A 1 99 ? -0.078 0.619 6.309 1.00 98.38 99 ALA A O 1
ATOM 654 N N . ALA A 1 100 ? -0.994 2.618 5.860 1.00 98.38 100 ALA A N 1
ATOM 655 C CA . ALA A 1 100 ? -0.032 2.987 4.822 1.00 98.38 100 ALA A CA 1
ATOM 656 C C . ALA A 1 100 ? 1.419 2.964 5.336 1.00 98.38 100 ALA A C 1
ATOM 658 O O . ALA A 1 100 ? 2.326 2.516 4.636 1.00 98.38 100 ALA A O 1
ATOM 659 N N . SER A 1 101 ? 1.665 3.372 6.586 1.00 98.31 101 SER A N 1
ATOM 660 C CA . SER A 1 101 ? 2.993 3.304 7.212 1.00 98.31 101 SER A CA 1
ATOM 661 C C . SER A 1 101 ? 3.514 1.872 7.301 1.00 98.31 101 SER A C 1
ATOM 663 O O . SER A 1 101 ? 4.723 1.667 7.299 1.00 98.31 101 SER A O 1
ATOM 665 N N . LYS A 1 102 ? 2.633 0.864 7.340 1.00 98.25 102 LYS A N 1
ATOM 666 C CA . LYS A 1 102 ? 2.969 -0.569 7.288 1.00 98.25 102 LYS A CA 1
ATOM 667 C C . LYS A 1 102 ? 2.907 -1.153 5.876 1.00 98.25 102 LYS A C 1
ATOM 669 O O . LYS A 1 102 ? 3.210 -2.326 5.711 1.00 98.25 102 LYS A O 1
ATOM 674 N N . GLY A 1 103 ? 2.613 -0.325 4.877 1.00 98.06 103 GLY A N 1
ATOM 675 C CA . GLY A 1 103 ? 2.509 -0.720 3.477 1.00 98.06 103 GLY A CA 1
ATOM 676 C C . GLY A 1 103 ? 1.207 -1.441 3.140 1.00 98.06 103 GLY A C 1
ATOM 677 O O . GLY A 1 103 ? 1.184 -2.231 2.204 1.00 98.06 103 GLY A O 1
ATOM 678 N N . VAL A 1 104 ? 0.148 -1.197 3.913 1.00 98.38 104 VAL A N 1
ATOM 679 C CA . VAL A 1 104 ? -1.139 -1.883 3.780 1.00 98.38 104 VAL A CA 1
ATOM 680 C C . VAL A 1 104 ? -2.192 -0.902 3.275 1.00 98.38 104 VAL A C 1
ATOM 682 O O . VAL A 1 104 ? -2.406 0.152 3.877 1.00 98.38 104 VAL A O 1
ATOM 685 N N . SER A 1 105 ? -2.843 -1.255 2.166 1.00 98.12 105 SER A N 1
ATOM 686 C CA . SER A 1 105 ? -4.007 -0.533 1.644 1.00 98.12 105 SER A CA 1
ATOM 687 C C . SER A 1 105 ? -5.244 -0.779 2.507 1.00 98.12 105 SER A C 1
ATOM 689 O O . SER A 1 105 ? -5.331 -1.768 3.237 1.00 98.12 105 SER A O 1
ATOM 691 N N . VAL A 1 106 ? -6.211 0.133 2.433 1.00 98.38 106 VAL A N 1
ATOM 692 C CA . VAL A 1 106 ? -7.451 0.048 3.212 1.00 98.38 106 VAL A CA 1
ATOM 693 C C . VAL A 1 106 ? -8.462 -0.835 2.484 1.00 98.38 106 VAL A C 1
ATOM 695 O O . VAL A 1 106 ? -8.775 -0.587 1.326 1.00 98.38 106 VAL A O 1
ATOM 698 N N . ALA A 1 107 ? -9.007 -1.833 3.172 1.00 97.75 107 ALA A N 1
ATOM 699 C CA . ALA A 1 107 ? -10.161 -2.588 2.700 1.00 97.75 107 ALA A CA 1
ATOM 700 C C . ALA A 1 107 ? -11.449 -1.788 2.933 1.00 97.75 107 ALA A C 1
ATOM 702 O O . ALA A 1 107 ? -12.200 -1.541 2.001 1.00 97.75 107 ALA A O 1
ATOM 703 N N . HIS A 1 108 ? -11.687 -1.315 4.155 1.00 97.69 108 HIS A N 1
ATOM 704 C CA . HIS A 1 108 ? -12.847 -0.479 4.466 1.00 97.69 108 HIS A CA 1
ATOM 705 C C . HIS A 1 108 ? -12.598 0.419 5.684 1.00 97.69 108 HIS A C 1
ATOM 707 O O . HIS A 1 108 ? -11.657 0.211 6.457 1.00 97.69 108 HIS A O 1
ATOM 713 N N . GLU A 1 109 ? -13.450 1.432 5.858 1.00 97.81 109 GLU A N 1
ATOM 714 C CA . GLU A 1 109 ? -13.471 2.249 7.075 1.00 97.81 109 GLU A CA 1
ATOM 715 C C . GLU A 1 109 ? -14.005 1.450 8.275 1.00 97.81 109 GLU A C 1
ATOM 717 O O . GLU A 1 109 ? -14.824 0.542 8.120 1.00 97.81 109 GLU A O 1
ATOM 722 N N . GLY A 1 110 ? -13.559 1.806 9.482 1.00 97.94 110 GLY A N 1
ATOM 723 C CA . GLY A 1 110 ? -13.885 1.081 10.709 1.00 97.94 110 GLY A CA 1
ATOM 724 C C . GLY A 1 110 ? -12.952 -0.102 10.973 1.00 97.94 110 GLY A C 1
ATOM 725 O O . GLY A 1 110 ? -12.077 -0.423 10.177 1.00 97.94 110 GLY A O 1
ATOM 726 N N . GLU A 1 111 ? -13.109 -0.736 12.129 1.00 98.25 111 GLU A N 1
ATOM 727 C CA . GLU A 1 111 ? -12.331 -1.923 12.501 1.00 98.25 111 GLU A CA 1
ATOM 728 C C . GLU A 1 111 ? -12.769 -3.156 11.691 1.00 98.25 111 GLU A C 1
ATOM 730 O O . GLU A 1 111 ? -13.908 -3.226 11.232 1.00 98.25 111 GLU A O 1
ATOM 735 N N . CYS A 1 112 ? -11.887 -4.145 11.522 1.00 97.50 112 CYS A N 1
ATOM 736 C CA . CYS A 1 112 ? -12.256 -5.418 10.896 1.00 97.50 112 CYS A CA 1
ATOM 737 C C . CYS A 1 112 ? -13.291 -6.177 11.752 1.00 97.50 112 CYS A C 1
ATOM 739 O O . CYS A 1 112 ? -13.193 -6.180 12.979 1.00 97.50 112 CYS A O 1
ATOM 741 N N . ALA A 1 113 ? -14.250 -6.856 11.110 1.00 88.81 113 ALA A N 1
ATOM 742 C CA . ALA A 1 113 ? -15.370 -7.512 11.801 1.00 88.81 113 ALA A CA 1
ATOM 743 C C . ALA A 1 113 ? -15.049 -8.883 12.442 1.00 88.81 113 ALA A C 1
ATOM 745 O O . ALA A 1 113 ? -15.787 -9.299 13.334 1.00 88.81 113 ALA A O 1
ATOM 746 N N . GLY A 1 114 ? -13.935 -9.527 12.064 1.00 70.38 114 GLY A N 1
ATOM 747 C CA . GLY A 1 114 ? -13.519 -10.837 12.591 1.00 70.38 114 GLY A CA 1
ATOM 748 C C . GLY 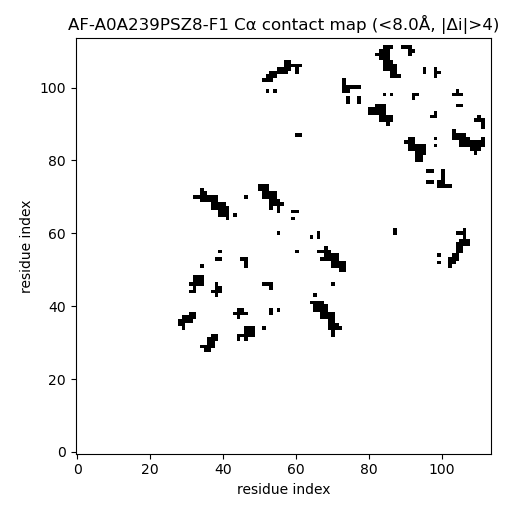A 1 114 ? -14.272 -12.031 12.014 1.00 70.38 114 GLY A C 1
ATOM 749 O O . GLY A 1 114 ? -15.445 -11.878 11.610 1.00 70.38 114 GLY A O 1
#

InterPro domains:
  IPR002350 Kazal domain [PF00050] (71-100)
  IPR002350 Kazal domain [PS51465] (65-114)
  IPR002350 Kazal domain [SM00280] (70-112)
  IPR036058 Kazal domain superfamily [SSF100895] (75-113)